Protein AF-A0A2X0RE06-F1 (afdb_monomer_lite)

Foldseek 3Di:
DDPPPPDDVVVVVVCLLVQLLVQLQVVVCVVPVVLVVVLVVCVVPDPDDDSQVSCCPRVVDGSVVSSVNSVVSVVVVVVVVVVVD

Sequence (85 aa):
MNDDFLFNEAELFLYPRAYLLGLFISSSFINDSNLYITFIEYINNAVKLDISLILEKVFNVSEDEAIENGVMLFRKFLQGLNHNV

Structure (mmCIF, N/CA/C/O backbone):
data_AF-A0A2X0RE06-F1
#
_entry.id   AF-A0A2X0RE06-F1
#
loop_
_atom_site.group_PDB
_atom_site.id
_atom_site.type_symbol
_atom_site.label_atom_id
_atom_site.label_alt_id
_atom_site.label_comp_id
_atom_site.label_asym_id
_atom_site.label_entity_id
_atom_site.label_seq_id
_atom_site.pdbx_PDB_ins_code
_atom_site.Cartn_x
_atom_site.Cartn_y
_atom_site.Cartn_z
_atom_site.occupancy
_atom_site.B_iso_or_equiv
_atom_site.auth_seq_id
_atom_site.auth_comp_id
_atom_site.auth_asym_id
_atom_site.auth_atom_id
_atom_site.pdbx_PDB_model_num
ATOM 1 N N . MET A 1 1 ? 0.332 -30.736 11.224 1.00 37.91 1 MET A N 1
ATOM 2 C CA . MET A 1 1 ? 0.536 -29.323 10.855 1.00 37.91 1 MET A CA 1
ATOM 3 C C . MET A 1 1 ? 1.612 -29.350 9.796 1.00 37.91 1 MET A C 1
ATOM 5 O O . MET A 1 1 ? 2.690 -29.824 10.118 1.00 37.91 1 MET A O 1
ATOM 9 N N . ASN A 1 2 ? 1.278 -29.014 8.551 1.00 38.16 2 ASN A N 1
ATOM 10 C CA . ASN A 1 2 ? 2.262 -28.902 7.478 1.00 38.16 2 ASN A CA 1
ATOM 11 C C . ASN A 1 2 ? 2.365 -27.427 7.113 1.00 38.16 2 ASN A C 1
ATOM 13 O O . ASN A 1 2 ? 1.387 -26.833 6.657 1.00 38.16 2 ASN A O 1
ATOM 17 N N . ASP A 1 3 ? 3.546 -26.876 7.359 1.00 41.22 3 ASP A N 1
ATOM 18 C CA . ASP A 1 3 ? 3.981 -25.536 6.983 1.00 41.22 3 ASP A CA 1
ATOM 19 C C . ASP A 1 3 ? 4.277 -25.468 5.473 1.00 41.22 3 ASP A C 1
ATOM 21 O O . ASP A 1 3 ? 5.373 -25.112 5.057 1.00 41.22 3 ASP A O 1
ATOM 25 N N . ASP A 1 4 ? 3.296 -25.812 4.635 1.00 38.31 4 ASP A N 1
ATOM 26 C CA . ASP A 1 4 ? 3.423 -25.752 3.173 1.00 38.31 4 ASP A CA 1
ATOM 27 C C . ASP A 1 4 ? 2.745 -24.489 2.612 1.00 38.31 4 ASP A C 1
ATOM 29 O O . ASP A 1 4 ? 1.961 -24.542 1.668 1.00 38.31 4 ASP A O 1
ATOM 33 N N . PHE A 1 5 ? 3.057 -23.323 3.186 1.00 44.59 5 PHE A N 1
ATOM 34 C CA . PHE A 1 5 ? 2.898 -22.038 2.491 1.00 44.59 5 PHE A CA 1
ATOM 35 C C . PHE A 1 5 ? 4.232 -21.656 1.838 1.00 44.59 5 PHE A C 1
ATOM 37 O O . PHE A 1 5 ? 4.839 -20.627 2.123 1.00 44.59 5 PHE A O 1
ATOM 44 N N . LEU A 1 6 ? 4.718 -22.530 0.957 1.00 39.75 6 LEU A N 1
ATOM 45 C CA . LEU A 1 6 ? 5.794 -22.196 0.034 1.00 39.75 6 LEU A CA 1
ATOM 46 C C . LEU A 1 6 ? 5.144 -21.594 -1.209 1.00 39.75 6 LEU A C 1
ATOM 48 O O . LEU A 1 6 ? 4.675 -22.313 -2.089 1.00 39.75 6 LEU A O 1
ATOM 52 N N . PHE A 1 7 ? 5.085 -20.262 -1.246 1.00 43.94 7 PHE A N 1
ATOM 53 C CA . PHE A 1 7 ? 4.816 -19.516 -2.472 1.00 43.94 7 PHE A CA 1
ATOM 54 C C . PHE A 1 7 ? 5.713 -20.076 -3.585 1.00 43.94 7 PHE A C 1
ATOM 56 O O . PHE A 1 7 ? 6.938 -20.024 -3.489 1.00 43.94 7 PHE A O 1
ATOM 63 N N . ASN A 1 8 ? 5.105 -20.658 -4.618 1.00 44.56 8 ASN A N 1
ATOM 64 C CA . ASN A 1 8 ? 5.824 -21.166 -5.779 1.00 44.56 8 ASN A CA 1
ATOM 65 C C . ASN A 1 8 ? 6.486 -19.975 -6.497 1.00 44.56 8 ASN A C 1
ATOM 67 O O . ASN A 1 8 ? 5.812 -19.001 -6.818 1.00 44.56 8 ASN A O 1
ATOM 71 N N . GLU A 1 9 ? 7.788 -20.034 -6.778 1.00 45.59 9 GLU A N 1
ATOM 72 C CA . GLU A 1 9 ? 8.527 -18.968 -7.478 1.00 45.59 9 GLU A CA 1
ATOM 73 C C . GLU A 1 9 ? 7.907 -18.590 -8.841 1.00 45.59 9 GLU A C 1
ATOM 75 O O . GLU A 1 9 ? 8.056 -17.458 -9.299 1.00 45.59 9 GLU A O 1
ATOM 80 N N . ALA A 1 10 ? 7.143 -19.489 -9.472 1.00 43.31 10 ALA A N 1
ATOM 81 C CA . ALA A 1 10 ? 6.385 -19.188 -10.688 1.00 43.31 10 ALA A CA 1
ATOM 82 C C . ALA A 1 10 ? 5.192 -18.236 -10.450 1.00 43.31 10 ALA A C 1
ATOM 84 O O . ALA A 1 10 ? 4.817 -17.478 -11.342 1.00 43.31 10 ALA A O 1
ATOM 85 N N . GLU A 1 11 ? 4.616 -18.229 -9.246 1.00 44.34 11 GLU A N 1
ATOM 86 C CA . GLU A 1 11 ? 3.543 -17.310 -8.858 1.00 44.34 11 GLU A CA 1
ATOM 87 C C . GLU A 1 11 ? 4.057 -15.890 -8.577 1.00 44.34 11 GLU A C 1
ATOM 89 O O . GLU A 1 11 ? 3.339 -14.914 -8.798 1.00 44.34 11 GLU A O 1
ATOM 94 N N . LEU A 1 12 ? 5.333 -15.741 -8.206 1.00 43.12 12 LEU A N 1
ATOM 95 C CA . LEU A 1 12 ? 6.002 -14.439 -8.079 1.00 43.12 12 LEU A CA 1
ATOM 96 C C . LEU A 1 12 ? 6.092 -13.680 -9.417 1.00 43.12 12 LEU A C 1
ATOM 98 O O . LEU A 1 12 ? 6.071 -12.450 -9.423 1.00 43.12 12 LEU A O 1
ATOM 102 N N . PHE A 1 13 ? 6.114 -14.391 -10.551 1.00 45.69 13 PHE A N 1
ATOM 103 C CA . PHE A 1 13 ? 6.015 -13.793 -11.889 1.00 45.69 13 PHE A CA 1
ATOM 104 C C . PHE A 1 13 ? 4.565 -13.489 -12.322 1.00 45.69 13 PHE A C 1
ATOM 106 O O . PHE A 1 13 ? 4.364 -12.755 -13.290 1.00 45.69 13 PHE A O 1
ATOM 113 N N . LEU A 1 14 ? 3.552 -14.015 -11.617 1.00 49.53 14 LEU A N 1
ATOM 114 C CA . LEU A 1 14 ? 2.131 -13.934 -11.990 1.00 49.53 14 LEU A CA 1
ATOM 115 C C . LEU A 1 14 ? 1.329 -12.852 -11.249 1.00 49.53 14 LEU A C 1
ATOM 117 O O . LEU A 1 14 ? 0.224 -12.532 -11.690 1.00 49.53 14 LEU A O 1
ATOM 121 N N . TYR A 1 15 ? 1.873 -12.211 -10.205 1.00 67.00 15 TYR A N 1
ATOM 122 C CA . TYR A 1 15 ? 1.163 -11.151 -9.468 1.00 67.00 15 TYR A CA 1
ATOM 123 C C . TYR A 1 15 ? 1.790 -9.746 -9.582 1.00 67.00 15 TYR A C 1
ATOM 125 O O . TYR A 1 15 ? 2.126 -9.141 -8.558 1.00 67.00 15 TYR A O 1
ATOM 133 N N . PRO A 1 16 ? 1.874 -9.149 -10.794 1.00 78.19 16 PRO A N 1
ATOM 134 C CA . PRO A 1 16 ? 2.328 -7.768 -10.979 1.00 78.19 16 PRO A CA 1
ATOM 135 C C . PRO A 1 16 ? 1.628 -6.770 -10.049 1.00 78.19 16 PRO A C 1
ATOM 137 O O . PRO A 1 16 ? 2.266 -5.873 -9.511 1.00 78.19 16 PRO A O 1
ATOM 140 N N . ARG A 1 17 ? 0.324 -6.956 -9.804 1.00 84.00 17 ARG A N 1
ATOM 141 C CA . ARG A 1 17 ? -0.449 -6.115 -8.880 1.00 84.00 17 ARG A CA 1
ATOM 142 C C . ARG A 1 17 ? 0.081 -6.170 -7.448 1.00 84.00 17 ARG A C 1
ATOM 144 O O . ARG A 1 17 ? 0.302 -5.120 -6.860 1.00 84.00 17 ARG A O 1
ATOM 151 N N . ALA A 1 18 ? 0.336 -7.362 -6.909 1.00 85.81 18 ALA A N 1
ATOM 152 C CA . ALA A 1 18 ? 0.839 -7.509 -5.543 1.00 85.81 18 ALA A CA 1
ATOM 153 C C . ALA A 1 18 ? 2.224 -6.866 -5.378 1.00 85.81 18 ALA A C 1
ATOM 155 O O . ALA A 1 18 ? 2.478 -6.207 -4.373 1.00 85.81 18 ALA A O 1
ATOM 156 N N . TYR A 1 19 ? 3.091 -6.986 -6.390 1.00 87.38 19 TYR A N 1
ATOM 157 C CA . TYR A 1 19 ? 4.397 -6.327 -6.383 1.00 87.38 19 TYR A CA 1
ATOM 158 C C . TYR A 1 19 ? 4.272 -4.798 -6.374 1.00 87.38 19 TYR A C 1
ATOM 160 O O . TYR A 1 19 ? 4.919 -4.129 -5.573 1.00 87.38 19 TYR A O 1
ATOM 168 N N .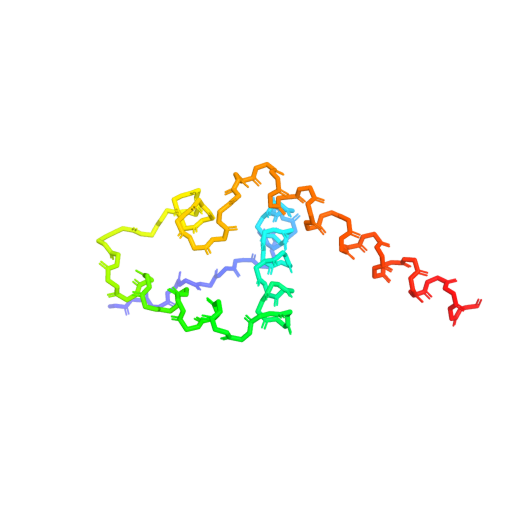 LEU A 1 20 ? 3.414 -4.240 -7.232 1.00 91.06 20 LEU A N 1
ATOM 169 C CA . LEU A 1 20 ? 3.198 -2.793 -7.316 1.00 91.06 20 LEU A CA 1
ATOM 170 C C . LEU A 1 20 ? 2.587 -2.235 -6.026 1.00 91.06 20 LEU A C 1
ATOM 172 O O . LEU A 1 20 ? 3.036 -1.200 -5.537 1.00 91.06 20 LEU A O 1
ATOM 176 N N . LEU A 1 21 ? 1.630 -2.956 -5.438 1.00 93.06 21 LEU A N 1
ATOM 177 C CA . LEU A 1 21 ? 1.058 -2.626 -4.134 1.00 93.06 21 LEU A CA 1
ATOM 178 C C . LEU A 1 21 ? 2.112 -2.689 -3.023 1.00 93.06 21 LEU A C 1
ATOM 180 O O . LEU A 1 21 ? 2.226 -1.756 -2.233 1.00 93.06 21 LEU A O 1
ATOM 184 N N . GLY A 1 22 ? 2.932 -3.743 -2.988 1.00 92.00 22 GLY A N 1
ATOM 185 C CA . GLY A 1 22 ? 4.030 -3.869 -2.030 1.00 92.00 22 GLY A CA 1
ATOM 186 C C . GLY A 1 22 ? 5.060 -2.744 -2.165 1.00 92.00 22 GLY A C 1
ATOM 187 O O . GLY A 1 22 ? 5.514 -2.194 -1.160 1.00 92.00 22 GLY A O 1
ATOM 188 N N . LEU A 1 23 ? 5.388 -2.346 -3.397 1.00 92.25 23 LEU A N 1
ATOM 189 C CA . LEU A 1 23 ? 6.286 -1.228 -3.680 1.00 92.25 23 LEU A CA 1
ATOM 190 C C . LEU A 1 23 ? 5.702 0.110 -3.205 1.00 92.25 23 LEU A C 1
ATOM 192 O O . LEU A 1 23 ? 6.416 0.902 -2.591 1.00 92.25 23 LEU A O 1
ATOM 196 N N . PHE A 1 24 ? 4.414 0.354 -3.448 1.00 95.50 24 PHE A N 1
ATOM 197 C CA . PHE A 1 24 ? 3.717 1.536 -2.942 1.00 95.50 24 PHE A CA 1
ATOM 198 C C . PHE A 1 24 ? 3.701 1.582 -1.406 1.00 95.50 24 PHE A C 1
ATOM 200 O O . PHE A 1 24 ? 4.104 2.587 -0.816 1.00 95.50 24 PHE A O 1
ATOM 207 N N . ILE A 1 25 ? 3.300 0.484 -0.759 1.00 94.62 25 ILE A N 1
ATOM 208 C CA . ILE A 1 25 ? 3.198 0.376 0.704 1.00 94.62 25 ILE A CA 1
ATOM 209 C C . ILE A 1 25 ? 4.567 0.612 1.353 1.00 94.62 25 ILE A C 1
ATOM 211 O O . ILE A 1 25 ? 4.710 1.482 2.210 1.00 94.62 25 ILE A O 1
ATOM 215 N N . SER A 1 26 ? 5.598 -0.104 0.900 1.00 93.31 26 SER A N 1
ATOM 216 C CA . SER A 1 26 ? 6.957 0.036 1.441 1.00 93.31 26 SER A CA 1
ATOM 217 C C . SER A 1 26 ? 7.542 1.433 1.222 1.00 93.31 26 SER A C 1
ATOM 219 O O . SER A 1 26 ? 8.141 1.993 2.138 1.00 93.31 26 SER A O 1
ATOM 221 N N . SER A 1 27 ? 7.316 2.041 0.053 1.00 92.94 27 SER A N 1
ATOM 222 C CA . SER A 1 27 ? 7.763 3.414 -0.222 1.00 92.94 27 SER A CA 1
ATOM 223 C C . SER A 1 27 ? 7.046 4.441 0.655 1.00 92.94 27 SER A C 1
ATOM 225 O O . SER A 1 27 ? 7.645 5.438 1.053 1.00 92.94 27 SER A O 1
ATOM 227 N N . SER A 1 28 ? 5.781 4.195 0.994 1.00 94.25 28 SER A N 1
ATOM 228 C CA . SER A 1 28 ? 5.007 5.071 1.877 1.00 94.25 28 SER A CA 1
ATOM 229 C C . SER A 1 28 ? 5.588 5.107 3.292 1.00 94.25 28 SER A C 1
ATOM 231 O O . SER A 1 28 ? 5.695 6.183 3.871 1.00 94.25 28 SER A O 1
ATOM 233 N N . PHE A 1 29 ? 6.074 3.974 3.811 1.00 93.94 29 PHE A N 1
ATOM 234 C CA . PHE A 1 29 ? 6.732 3.923 5.125 1.00 93.94 29 PHE A CA 1
ATOM 235 C C . PHE A 1 29 ? 8.061 4.678 5.181 1.00 93.94 29 PHE A C 1
ATOM 237 O O . PHE A 1 29 ? 8.438 5.184 6.235 1.00 93.94 29 PHE A O 1
ATOM 244 N N . ILE A 1 30 ? 8.782 4.760 4.059 1.00 89.19 30 ILE A N 1
ATOM 245 C CA . ILE A 1 30 ? 10.024 5.541 3.975 1.00 89.19 30 ILE A CA 1
ATOM 246 C C . ILE A 1 30 ? 9.717 7.040 4.083 1.00 89.19 30 ILE A C 1
ATOM 248 O O . ILE A 1 30 ? 10.487 7.785 4.686 1.00 89.19 30 ILE A O 1
ATOM 252 N N . ASN A 1 31 ? 8.594 7.475 3.508 1.00 86.19 31 ASN A N 1
ATOM 253 C CA . ASN A 1 31 ? 8.188 8.878 3.508 1.00 86.19 31 ASN A CA 1
ATOM 254 C C . ASN A 1 31 ? 7.523 9.305 4.826 1.00 86.19 31 ASN A C 1
ATOM 256 O O . ASN A 1 31 ? 7.666 10.461 5.220 1.00 86.19 31 ASN A O 1
ATOM 260 N N . ASP A 1 32 ? 6.820 8.394 5.503 1.00 90.00 32 ASP A N 1
ATOM 261 C CA . ASP A 1 32 ? 6.189 8.637 6.802 1.00 90.00 32 ASP A CA 1
ATOM 262 C C . ASP A 1 32 ? 6.314 7.409 7.719 1.00 90.00 32 ASP A C 1
ATOM 264 O O . ASP A 1 32 ? 5.634 6.392 7.556 1.00 90.00 32 ASP A O 1
ATOM 268 N N . SER A 1 33 ? 7.176 7.521 8.730 1.00 85.31 33 SER A N 1
ATOM 269 C CA . SER A 1 33 ? 7.415 6.456 9.704 1.00 85.31 33 SER A CA 1
ATOM 270 C C . SER A 1 33 ? 6.242 6.232 10.668 1.00 85.31 33 SER A C 1
ATOM 272 O O . SER A 1 33 ? 6.100 5.125 11.189 1.00 85.31 33 SER A O 1
ATOM 274 N N . ASN A 1 34 ? 5.367 7.221 10.887 1.00 91.69 34 ASN A N 1
ATOM 275 C CA . ASN A 1 34 ? 4.166 7.046 11.716 1.00 91.69 34 ASN A CA 1
ATOM 276 C C . ASN A 1 34 ? 3.104 6.208 10.992 1.00 91.69 34 ASN A C 1
ATOM 278 O O . ASN A 1 34 ? 2.307 5.508 11.627 1.00 91.69 34 ASN A O 1
ATOM 282 N N . LEU A 1 35 ? 3.124 6.227 9.658 1.00 93.44 35 LEU A N 1
ATOM 283 C CA . LEU A 1 35 ? 2.258 5.403 8.824 1.00 93.44 35 LEU A CA 1
ATOM 284 C C . LEU A 1 35 ? 2.537 3.909 9.028 1.00 93.44 35 LEU A C 1
ATOM 286 O O . LEU A 1 35 ? 1.607 3.106 9.058 1.00 93.44 35 LEU A O 1
ATOM 290 N N . TYR A 1 36 ? 3.804 3.535 9.240 1.00 92.50 36 TYR A N 1
ATOM 291 C CA . TYR A 1 36 ? 4.178 2.159 9.576 1.00 92.50 36 TYR A CA 1
ATOM 292 C C . TYR A 1 36 ? 3.554 1.708 10.902 1.00 92.50 36 TYR A C 1
ATOM 294 O O . TYR A 1 36 ? 3.000 0.614 10.981 1.00 92.50 36 TYR A O 1
ATOM 302 N N . ILE A 1 37 ? 3.590 2.560 11.932 1.00 93.19 37 ILE A N 1
ATOM 303 C CA . ILE A 1 37 ? 2.971 2.258 13.232 1.00 93.19 37 ILE A CA 1
ATOM 304 C C . ILE A 1 37 ? 1.463 2.052 13.049 1.00 93.19 37 ILE A C 1
ATOM 306 O O . ILE A 1 37 ? 0.933 1.018 13.450 1.00 93.19 37 ILE A O 1
ATOM 310 N N . THR A 1 38 ? 0.805 2.977 12.347 1.00 94.19 38 THR A N 1
ATOM 311 C CA . THR A 1 38 ? -0.636 2.914 12.047 1.00 94.19 38 THR A CA 1
ATOM 312 C C . THR A 1 38 ? -1.005 1.641 11.276 1.00 94.19 38 THR A C 1
ATOM 314 O O . THR A 1 38 ? -2.003 0.987 11.576 1.00 94.19 38 THR A O 1
ATOM 317 N N . PHE A 1 39 ? -0.182 1.246 10.302 1.00 94.88 39 PHE A N 1
ATOM 318 C CA . PHE A 1 39 ? -0.361 0.021 9.525 1.00 94.88 39 PHE A CA 1
ATOM 319 C C . PHE A 1 39 ? -0.296 -1.238 10.397 1.00 94.88 39 PHE A C 1
ATOM 321 O O . PHE A 1 39 ? -1.166 -2.104 10.300 1.00 94.88 39 PHE A O 1
ATOM 328 N N . ILE A 1 40 ? 0.709 -1.332 11.272 1.00 94.19 40 ILE A N 1
ATOM 329 C CA . ILE A 1 40 ? 0.869 -2.473 12.180 1.00 94.19 40 ILE A CA 1
ATOM 330 C C . ILE A 1 40 ? -0.273 -2.528 13.198 1.00 94.19 40 ILE A C 1
ATOM 332 O O . ILE A 1 40 ? -0.823 -3.602 13.445 1.00 94.19 40 ILE A O 1
ATOM 336 N N . GLU A 1 41 ? -0.675 -1.386 13.758 1.00 94.56 41 GLU A N 1
ATOM 337 C CA . GLU A 1 41 ? -1.825 -1.302 14.661 1.00 94.56 41 GLU A CA 1
ATOM 338 C C . GLU A 1 41 ? -3.118 -1.752 13.976 1.00 94.56 41 GLU A C 1
ATOM 340 O O . GLU A 1 41 ? -3.875 -2.530 14.561 1.00 94.56 41 GLU A O 1
ATOM 345 N N . TYR A 1 42 ? -3.357 -1.333 12.730 1.00 94.06 42 TYR A N 1
ATOM 346 C CA . TYR A 1 42 ? -4.523 -1.767 11.966 1.00 94.06 42 TYR A CA 1
ATOM 347 C C . TYR A 1 42 ? -4.524 -3.286 11.757 1.00 94.06 42 TYR A C 1
ATOM 349 O O . TYR A 1 42 ? -5.515 -3.945 12.066 1.00 94.06 42 TYR A O 1
ATOM 357 N N . ILE A 1 43 ? -3.408 -3.858 11.288 1.00 93.88 43 ILE A N 1
ATOM 358 C CA . ILE A 1 43 ? -3.289 -5.303 11.028 1.00 93.88 43 ILE A CA 1
ATOM 359 C C . ILE A 1 43 ? -3.503 -6.121 12.302 1.00 93.88 43 ILE A C 1
ATOM 361 O O . ILE A 1 43 ? -4.231 -7.110 12.271 1.00 93.88 43 ILE A O 1
ATOM 365 N N . ASN A 1 44 ? -2.921 -5.698 13.426 1.00 93.69 44 ASN A N 1
ATOM 366 C CA . ASN A 1 44 ? -3.037 -6.415 14.697 1.00 93.69 44 ASN A CA 1
ATOM 367 C C . ASN A 1 44 ? -4.467 -6.436 15.258 1.00 93.69 44 ASN A C 1
ATOM 369 O O . ASN A 1 44 ? -4.808 -7.339 16.018 1.00 93.69 44 ASN A O 1
ATOM 373 N N . ASN A 1 45 ? -5.299 -5.454 14.899 1.00 92.31 45 ASN A N 1
ATOM 374 C CA . ASN A 1 45 ? -6.686 -5.354 15.359 1.00 92.31 45 ASN A CA 1
ATOM 375 C C . ASN A 1 45 ? -7.713 -5.811 14.306 1.00 92.31 45 ASN A C 1
ATOM 377 O O . ASN A 1 45 ? -8.912 -5.863 14.593 1.00 92.31 45 ASN A O 1
ATOM 381 N N . ALA A 1 46 ? -7.279 -6.131 13.086 1.00 89.50 46 ALA A N 1
ATOM 382 C CA . ALA A 1 46 ? -8.172 -6.505 12.002 1.00 89.50 46 ALA A CA 1
ATOM 383 C C . ALA A 1 46 ? -8.713 -7.932 12.186 1.00 89.50 46 ALA A C 1
ATOM 385 O O . ALA A 1 46 ? -7.966 -8.902 12.283 1.00 89.50 46 ALA A O 1
ATOM 386 N N . VAL A 1 47 ? -10.041 -8.076 12.148 1.00 84.62 47 VAL A N 1
ATOM 387 C CA . VAL A 1 47 ? -10.716 -9.390 12.174 1.00 84.62 47 VAL A CA 1
ATOM 388 C C . VAL A 1 47 ? -10.459 -10.177 10.879 1.00 84.62 47 VAL A C 1
ATOM 390 O O . VAL A 1 47 ? -10.438 -11.406 10.883 1.00 84.62 47 VAL A O 1
ATOM 393 N N . LYS A 1 48 ? -10.261 -9.470 9.761 1.00 85.56 48 LYS A N 1
ATOM 394 C CA . LYS A 1 48 ? -9.909 -10.027 8.452 1.00 85.56 48 LYS A CA 1
ATOM 395 C C . LYS A 1 48 ? -8.967 -9.064 7.737 1.00 85.56 48 LYS A C 1
ATOM 397 O O . LYS A 1 48 ? -9.207 -7.859 7.739 1.00 85.56 48 LYS A O 1
ATOM 402 N N . LEU A 1 49 ? -7.939 -9.607 7.093 1.00 87.19 49 LEU A N 1
ATOM 403 C CA . LEU A 1 49 ? -7.027 -8.838 6.255 1.00 87.19 49 LEU A CA 1
ATOM 404 C C . LEU A 1 49 ? -7.589 -8.752 4.836 1.00 87.19 49 LEU A C 1
ATOM 406 O O . LEU A 1 49 ? -7.707 -9.757 4.136 1.00 87.19 49 LEU A O 1
ATOM 410 N N . ASP A 1 50 ? -7.961 -7.540 4.446 1.00 90.00 50 ASP A N 1
ATOM 411 C CA . ASP A 1 50 ? -8.461 -7.191 3.122 1.00 90.00 50 ASP A CA 1
ATOM 412 C C . ASP A 1 50 ? -7.654 -5.993 2.620 1.00 90.00 50 ASP A C 1
ATOM 414 O O . ASP A 1 50 ? -7.585 -4.959 3.289 1.00 90.00 50 ASP A O 1
ATOM 418 N N . ILE A 1 51 ? -6.981 -6.158 1.481 1.00 88.81 51 ILE A N 1
ATOM 419 C CA . ILE A 1 51 ? -6.003 -5.176 1.011 1.00 88.81 51 ILE A CA 1
ATOM 420 C C . ILE A 1 51 ? -6.661 -3.852 0.629 1.00 88.81 51 ILE A C 1
ATOM 422 O O . ILE A 1 51 ? -6.115 -2.800 0.949 1.00 88.81 51 ILE A O 1
ATOM 426 N N . SER A 1 52 ? -7.851 -3.882 0.027 1.00 90.38 52 SER A N 1
ATOM 427 C CA . SER A 1 52 ? -8.551 -2.668 -0.383 1.00 90.38 52 SER A CA 1
ATOM 428 C C . SER A 1 52 ? -8.974 -1.859 0.850 1.00 90.38 52 SER A C 1
ATOM 430 O O . SER A 1 52 ? -8.809 -0.640 0.873 1.00 90.38 52 SER A O 1
ATOM 432 N N . LEU A 1 53 ? -9.418 -2.532 1.922 1.00 92.69 53 LEU A N 1
ATOM 433 C CA . LEU A 1 53 ? -9.730 -1.875 3.198 1.00 92.69 53 LEU A CA 1
ATOM 434 C C . LEU A 1 53 ? -8.487 -1.324 3.906 1.00 92.69 53 LEU A C 1
ATOM 436 O O . LEU A 1 53 ? -8.547 -0.234 4.473 1.00 92.69 53 LEU A O 1
ATOM 440 N N . ILE A 1 54 ? -7.362 -2.042 3.877 1.00 94.62 54 ILE A N 1
ATOM 441 C CA . ILE A 1 54 ? -6.098 -1.558 4.450 1.00 94.62 54 ILE A CA 1
ATOM 442 C C . ILE A 1 54 ? -5.646 -0.281 3.729 1.00 94.62 54 ILE A C 1
ATOM 444 O O . ILE A 1 54 ? -5.301 0.704 4.381 1.00 94.62 54 ILE A O 1
ATOM 448 N N . LEU A 1 55 ? -5.681 -0.277 2.394 1.00 95.75 55 LEU A N 1
ATOM 449 C CA . LEU A 1 55 ? -5.307 0.878 1.575 1.00 95.75 55 LEU A CA 1
ATOM 450 C C . LEU A 1 55 ? -6.200 2.091 1.861 1.00 95.75 55 LEU A C 1
ATOM 452 O O . LEU A 1 55 ? -5.686 3.184 2.093 1.00 95.75 55 LEU A O 1
ATOM 456 N N . GLU A 1 56 ? -7.514 1.890 1.966 1.00 94.81 56 GLU A N 1
ATOM 457 C CA . GLU A 1 56 ? -8.450 2.972 2.275 1.00 94.81 56 GLU A CA 1
ATOM 458 C C . GLU A 1 56 ? -8.247 3.512 3.701 1.00 94.81 56 GLU A C 1
ATOM 460 O O . GLU A 1 56 ? -8.204 4.721 3.911 1.00 94.81 56 GLU A O 1
ATOM 465 N N . LYS A 1 57 ? -8.117 2.634 4.704 1.00 93.62 57 LYS A N 1
ATOM 466 C CA . LYS A 1 57 ? -8.104 3.049 6.118 1.00 93.62 57 LYS A CA 1
ATOM 467 C C . LYS A 1 57 ? -6.754 3.546 6.614 1.00 93.62 57 LYS A C 1
ATOM 469 O O . LYS A 1 57 ? -6.733 4.393 7.501 1.00 93.62 57 LYS A O 1
ATOM 474 N N . VAL A 1 58 ? -5.655 3.020 6.082 1.00 95.25 58 VAL A N 1
ATOM 475 C CA . VAL A 1 58 ? -4.300 3.361 6.539 1.00 95.25 58 VAL A CA 1
ATOM 476 C C . VAL A 1 58 ? -3.640 4.368 5.605 1.00 95.25 58 VAL A C 1
ATOM 478 O O . VAL A 1 58 ? -3.006 5.307 6.074 1.00 95.25 58 VAL A O 1
ATOM 481 N N . PHE A 1 59 ? -3.799 4.195 4.292 1.00 95.62 59 PHE A N 1
ATOM 482 C CA . PHE A 1 59 ? -3.105 5.005 3.285 1.00 95.62 59 PHE A CA 1
ATOM 483 C C . PHE A 1 59 ? -4.013 6.058 2.637 1.00 95.62 59 PHE A C 1
ATOM 485 O O . PHE A 1 59 ? -3.513 6.910 1.908 1.00 95.62 59 PHE A O 1
ATOM 492 N N . ASN A 1 60 ? -5.323 6.029 2.921 1.00 96.06 60 ASN A N 1
ATOM 493 C CA . ASN A 1 60 ? -6.333 6.924 2.353 1.00 96.06 60 ASN A CA 1
ATOM 494 C C . ASN A 1 60 ? -6.299 6.968 0.814 1.00 96.06 60 ASN A C 1
ATOM 496 O O . ASN A 1 60 ? -6.409 8.033 0.207 1.00 96.06 60 ASN A O 1
ATOM 500 N N . VAL A 1 61 ? -6.123 5.798 0.195 1.00 96.75 61 VAL A N 1
ATOM 501 C CA . VAL A 1 61 ? -6.123 5.615 -1.263 1.00 96.75 61 VAL A CA 1
ATOM 502 C C . VAL A 1 61 ? -6.925 4.380 -1.652 1.00 96.75 61 VAL A C 1
ATOM 504 O O . VAL A 1 61 ? -7.063 3.435 -0.874 1.00 96.75 61 VAL A O 1
ATOM 507 N N . SER A 1 62 ? -7.428 4.372 -2.881 1.00 96.56 62 SER A N 1
ATOM 508 C CA . SER A 1 62 ? -7.995 3.174 -3.501 1.00 96.56 62 SER A CA 1
ATOM 509 C C . SER A 1 62 ? -6.907 2.191 -3.958 1.00 96.56 62 SER A C 1
ATOM 511 O O . SER A 1 62 ? -5.726 2.531 -4.065 1.00 96.56 62 SER A O 1
ATOM 513 N N . GLU A 1 63 ? -7.301 0.951 -4.263 1.00 93.56 63 GLU A N 1
ATOM 514 C CA . GLU A 1 63 ? -6.374 -0.059 -4.791 1.00 93.56 63 GLU A CA 1
ATOM 515 C C . GLU A 1 63 ? -5.802 0.326 -6.162 1.00 93.56 63 GLU A C 1
ATOM 517 O O . GLU A 1 63 ? -4.604 0.1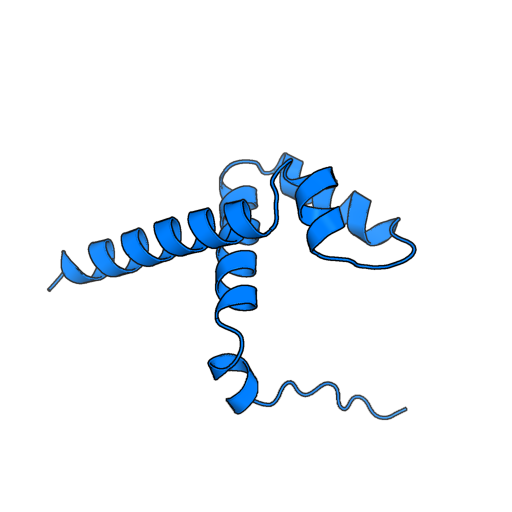59 -6.391 1.00 93.56 63 GLU A O 1
ATOM 522 N N . ASP A 1 64 ? -6.623 0.890 -7.051 1.00 92.62 64 ASP A N 1
ATOM 523 C CA . ASP A 1 64 ? -6.163 1.324 -8.372 1.00 92.62 64 ASP A CA 1
ATOM 524 C C . ASP A 1 64 ? -5.165 2.489 -8.260 1.00 92.62 64 ASP A C 1
ATOM 526 O O . ASP A 1 64 ? -4.103 2.439 -8.881 1.00 92.62 64 ASP A O 1
ATOM 530 N N . GLU A 1 65 ? -5.419 3.475 -7.390 1.00 96.62 65 GLU A N 1
ATOM 531 C CA . GLU A 1 65 ? -4.461 4.557 -7.111 1.00 96.62 65 GLU A CA 1
ATOM 532 C C . GLU A 1 65 ? -3.150 4.026 -6.510 1.00 96.62 65 GLU A C 1
ATOM 534 O O . GLU A 1 65 ? -2.061 4.472 -6.879 1.00 96.62 65 GLU A O 1
ATOM 539 N 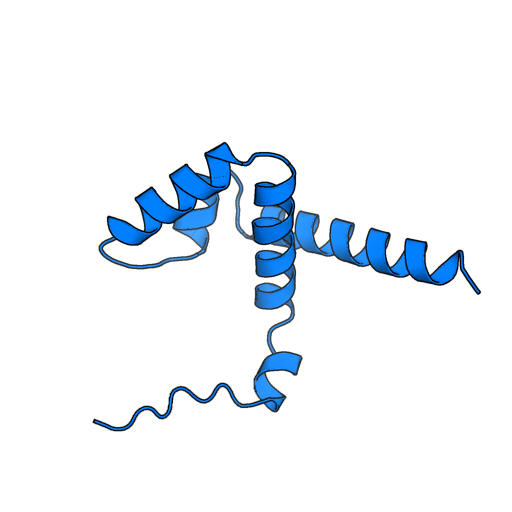N . ALA A 1 66 ? -3.219 3.054 -5.596 1.00 96.25 66 ALA A N 1
ATOM 540 C CA . ALA A 1 66 ? -2.032 2.422 -5.024 1.00 96.25 66 ALA A CA 1
ATOM 541 C C . ALA A 1 66 ? -1.204 1.691 -6.098 1.00 96.25 66 ALA A C 1
ATOM 543 O O . ALA A 1 66 ? 0.025 1.798 -6.119 1.00 96.25 66 ALA A O 1
ATOM 544 N N . ILE A 1 67 ? -1.865 0.995 -7.029 1.00 93.31 67 ILE A N 1
ATOM 545 C CA . ILE A 1 67 ? -1.213 0.341 -8.169 1.00 93.31 67 ILE A CA 1
ATOM 546 C C . ILE A 1 67 ? -0.564 1.379 -9.088 1.00 93.31 67 ILE A C 1
ATOM 548 O O . ILE A 1 67 ? 0.602 1.216 -9.449 1.00 93.31 67 ILE A O 1
ATOM 552 N N . GLU A 1 68 ? -1.274 2.446 -9.458 1.00 93.31 68 GLU A N 1
ATOM 553 C CA . GLU A 1 68 ? -0.742 3.513 -10.314 1.00 93.31 68 GLU A CA 1
ATOM 554 C C . GLU A 1 68 ? 0.500 4.170 -9.699 1.00 93.31 68 GLU A C 1
ATOM 556 O O . GLU A 1 68 ? 1.527 4.327 -10.371 1.00 93.31 68 GLU A O 1
ATOM 561 N N . ASN A 1 69 ? 0.454 4.463 -8.398 1.00 94.44 69 ASN A N 1
ATOM 562 C CA . ASN A 1 69 ? 1.600 4.984 -7.658 1.00 94.44 69 ASN A CA 1
ATOM 563 C C . ASN A 1 69 ? 2.768 3.986 -7.638 1.00 94.44 69 ASN A C 1
ATOM 565 O O . ASN A 1 69 ? 3.917 4.371 -7.880 1.00 94.44 69 ASN A O 1
ATOM 569 N N . GLY A 1 70 ? 2.487 2.696 -7.435 1.00 92.56 70 GLY A N 1
ATOM 570 C CA . GLY A 1 70 ? 3.473 1.622 -7.563 1.00 92.56 70 GLY A CA 1
ATOM 571 C C . GLY A 1 70 ? 4.129 1.586 -8.949 1.00 92.56 70 GLY A C 1
ATOM 572 O O . GLY A 1 70 ? 5.352 1.485 -9.058 1.00 92.56 70 GLY A O 1
ATOM 573 N N . VAL A 1 71 ? 3.352 1.753 -10.027 1.00 89.94 71 VAL A N 1
ATOM 574 C CA . VAL A 1 71 ? 3.876 1.804 -11.406 1.00 89.94 71 VAL A CA 1
ATOM 575 C C . VAL A 1 71 ? 4.791 3.008 -11.597 1.00 89.94 71 VAL A C 1
ATOM 577 O O . VAL A 1 71 ? 5.855 2.883 -12.207 1.00 89.94 71 VAL A O 1
ATOM 580 N N . MET A 1 72 ? 4.410 4.177 -11.079 1.00 9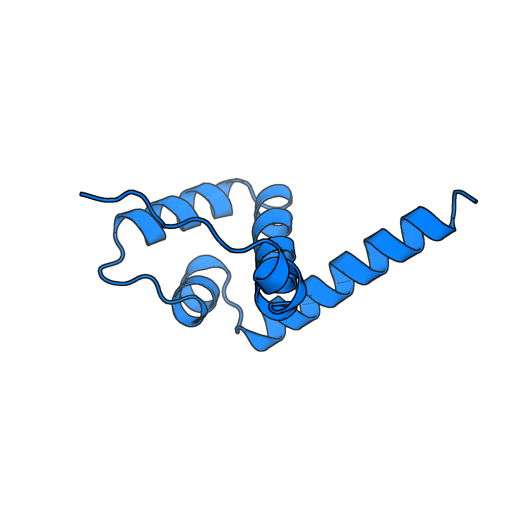0.00 72 MET A N 1
ATOM 581 C CA . MET A 1 72 ? 5.242 5.378 -11.159 1.00 90.00 72 MET A CA 1
ATOM 582 C C . MET A 1 72 ? 6.580 5.196 -10.436 1.00 90.00 72 MET A C 1
ATOM 584 O O . MET A 1 72 ? 7.620 5.578 -10.978 1.00 90.00 72 MET A O 1
ATOM 588 N N . LEU A 1 73 ? 6.568 4.591 -9.247 1.00 89.62 73 LEU A N 1
ATOM 589 C CA . LEU A 1 73 ? 7.778 4.279 -8.483 1.00 89.62 73 LEU A CA 1
ATOM 590 C C . LEU A 1 73 ? 8.681 3.305 -9.243 1.00 89.62 73 LEU A C 1
ATOM 592 O O . LEU A 1 73 ? 9.873 3.568 -9.409 1.00 89.62 73 LEU A O 1
ATOM 596 N N . PHE A 1 74 ? 8.105 2.234 -9.788 1.00 87.88 74 PHE A N 1
ATOM 597 C CA . PHE A 1 74 ? 8.848 1.256 -10.576 1.00 87.88 74 PHE A CA 1
ATOM 598 C C . PHE A 1 74 ? 9.469 1.879 -11.836 1.00 87.88 74 PHE A C 1
ATOM 600 O O . PHE A 1 74 ? 10.640 1.653 -12.136 1.00 87.88 74 PHE A O 1
ATOM 607 N N . ARG A 1 75 ? 8.732 2.743 -12.548 1.00 86.19 75 ARG A N 1
ATOM 608 C CA . ARG A 1 75 ? 9.264 3.479 -13.708 1.00 86.19 75 ARG A CA 1
ATOM 609 C C . ARG A 1 75 ? 10.436 4.381 -13.332 1.00 86.19 75 ARG A C 1
ATOM 611 O O . ARG A 1 75 ? 11.434 4.379 -14.047 1.00 86.19 75 ARG A O 1
ATOM 618 N N . LYS A 1 76 ? 10.337 5.124 -12.225 1.00 83.12 76 LYS A N 1
ATOM 619 C CA . LYS A 1 76 ? 11.437 5.968 -11.729 1.00 83.12 76 LYS A CA 1
ATOM 620 C C . LYS A 1 76 ? 12.677 5.136 -11.407 1.00 83.12 76 LYS A C 1
ATOM 622 O O . LYS A 1 76 ? 13.778 5.526 -11.784 1.00 83.12 76 LYS A O 1
ATOM 627 N N . PHE A 1 77 ? 12.495 3.979 -10.770 1.00 82.50 77 PHE A N 1
ATOM 628 C CA . PHE A 1 77 ? 13.583 3.042 -10.493 1.00 82.50 77 PHE A CA 1
ATOM 629 C C . PHE A 1 77 ? 14.279 2.578 -11.782 1.00 82.50 77 PHE A C 1
ATOM 631 O O . PHE A 1 77 ? 15.497 2.706 -11.902 1.00 82.50 77 PHE A O 1
ATOM 638 N N . LEU A 1 78 ? 13.515 2.135 -12.787 1.00 79.62 78 LEU A N 1
ATOM 639 C CA . LEU A 1 78 ? 14.066 1.721 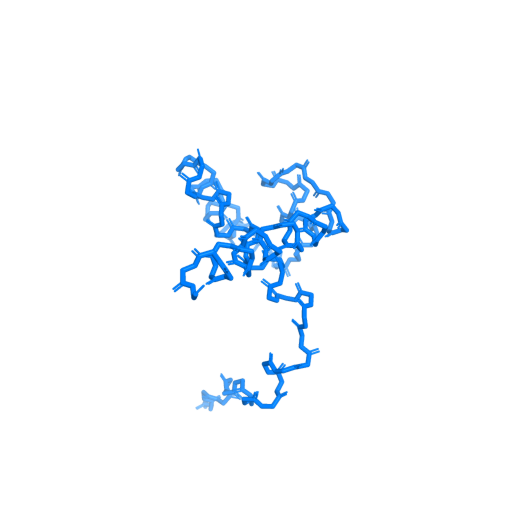-14.083 1.00 79.62 78 LEU A CA 1
ATOM 640 C C . LEU A 1 78 ? 14.783 2.865 -14.816 1.00 79.62 78 LEU A C 1
ATOM 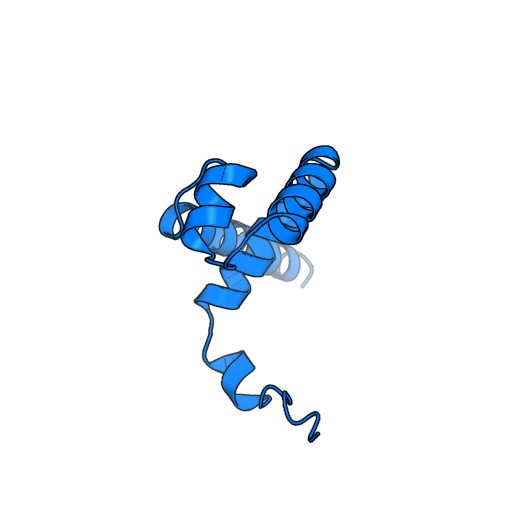642 O O . LEU A 1 78 ? 15.843 2.661 -15.402 1.00 79.62 78 LEU A O 1
ATOM 646 N N . GLN A 1 79 ? 14.235 4.081 -14.773 1.00 77.88 79 GLN A N 1
ATOM 647 C CA . GLN A 1 79 ? 14.881 5.257 -15.359 1.00 77.88 79 GLN A CA 1
ATOM 648 C C . GLN A 1 79 ? 16.207 5.581 -14.664 1.00 77.88 79 GLN A C 1
ATOM 650 O O . GLN A 1 79 ? 17.183 5.864 -15.353 1.00 77.88 79 GLN A O 1
ATOM 655 N N . GLY A 1 80 ? 16.262 5.492 -13.332 1.00 72.94 80 GLY A N 1
ATOM 656 C CA . GLY A 1 80 ? 17.488 5.696 -12.557 1.00 72.94 80 GLY A CA 1
ATOM 657 C C . GLY A 1 80 ? 18.583 4.674 -12.873 1.00 72.94 80 GLY A C 1
ATOM 658 O O . GLY A 1 80 ? 19.753 5.041 -12.939 1.00 72.94 80 GLY A O 1
ATOM 659 N N . LEU A 1 81 ? 18.216 3.417 -13.146 1.00 58.75 81 LEU A N 1
ATOM 660 C CA . LEU A 1 81 ? 19.163 2.402 -13.624 1.00 58.75 81 LEU A CA 1
ATOM 661 C C . LEU A 1 81 ? 19.696 2.724 -15.027 1.00 58.75 81 LEU A C 1
ATOM 663 O O . LEU A 1 81 ? 20.885 2.560 -15.281 1.00 58.75 81 LEU A O 1
ATOM 667 N N . ASN A 1 82 ? 18.846 3.249 -15.911 1.00 54.84 82 ASN A N 1
ATOM 668 C CA . ASN A 1 82 ? 19.224 3.600 -17.283 1.00 54.84 82 ASN A CA 1
ATOM 669 C C . ASN A 1 82 ? 20.118 4.850 -17.398 1.00 54.84 82 ASN A C 1
ATOM 671 O O . ASN A 1 82 ? 20.632 5.107 -18.479 1.00 54.84 82 ASN A O 1
ATOM 675 N N . HIS A 1 83 ? 20.290 5.640 -16.332 1.00 49.12 83 HIS A N 1
ATOM 676 C CA . HIS A 1 83 ? 21.181 6.815 -16.331 1.00 49.12 83 HIS A CA 1
ATOM 677 C C . HIS A 1 83 ? 22.613 6.493 -15.861 1.00 49.12 83 HIS A C 1
ATOM 679 O O . HIS A 1 83 ? 23.471 7.370 -15.905 1.00 49.12 83 HIS A O 1
ATOM 685 N N . ASN A 1 84 ? 22.877 5.253 -15.430 1.00 45.34 84 ASN A N 1
ATOM 686 C CA . ASN A 1 84 ? 24.192 4.778 -14.981 1.00 45.34 84 ASN A CA 1
ATOM 687 C C . ASN A 1 84 ? 24.834 3.767 -15.958 1.00 45.34 84 ASN A C 1
ATOM 689 O O . ASN A 1 84 ? 25.686 2.980 -15.541 1.00 45.34 84 ASN A O 1
ATOM 693 N N . VAL A 1 85 ? 24.422 3.774 -17.234 1.00 42.62 85 VAL A N 1
ATOM 694 C CA . VAL A 1 85 ? 25.010 2.970 -18.326 1.00 42.62 85 VAL A CA 1
ATOM 695 C C . VAL A 1 85 ? 25.612 3.887 -19.380 1.00 42.62 85 VAL A C 1
ATOM 697 O O . VAL A 1 85 ? 24.906 4.837 -19.787 1.00 42.62 85 VAL A O 1
#

Radius of gyration: 15.22 Å; chains: 1; bounding box: 36×38×34 Å

Organism: Lactobacillus helveticus (NCBI:txid1587)

Secondary structure (DSSP, 8-state):
--------HHHHTT-HHHHHHHHHHHHHHHH-HHHHHHHHHHHHH-SS--HHHHIIIII---HHHHHHHHHHHHHHHHHHHHT--

pLDDT: mean 80.23, std 19.85, range [37.91, 96.75]